Protein AF-I6QZ31-F1 (afdb_monomer_lite)

pLDDT: mean 91.62, std 3.55, range [73.88, 96.12]

Structure (mmCIF, N/CA/C/O backbone):
data_AF-I6QZ31-F1
#
_entry.id   AF-I6QZ31-F1
#
loop_
_atom_site.group_PDB
_atom_site.id
_atom_site.type_symbol
_atom_site.label_atom_id
_atom_site.label_alt_id
_atom_site.label_comp_id
_atom_site.label_asym_id
_atom_site.label_entity_id
_atom_site.label_seq_id
_atom_site.pdbx_PDB_ins_code
_atom_site.Cartn_x
_atom_site.Cartn_y
_atom_site.Cartn_z
_atom_si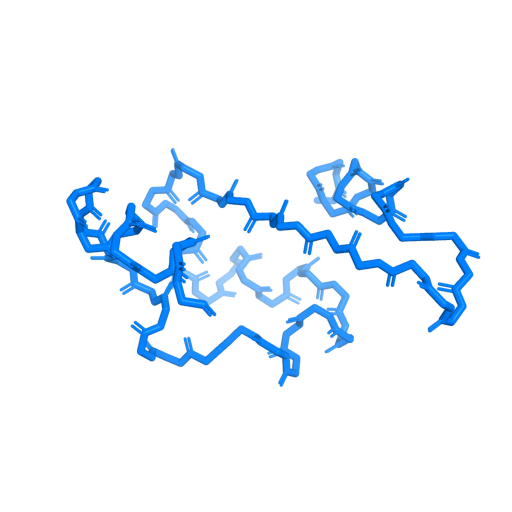te.occupancy
_atom_site.B_iso_or_equiv
_atom_site.auth_seq_id
_atom_site.auth_comp_id
_atom_site.auth_asym_id
_atom_site.auth_atom_id
_atom_site.pdbx_PDB_model_num
ATOM 1 N N . ARG A 1 1 ? 0.106 11.344 6.343 1.00 77.88 1 ARG A N 1
ATOM 2 C CA . ARG A 1 1 ? 1.212 11.963 5.574 1.00 77.88 1 ARG A CA 1
ATOM 3 C C . ARG A 1 1 ? 2.558 11.357 5.968 1.00 77.88 1 ARG A C 1
ATOM 5 O O . ARG A 1 1 ? 3.162 10.756 5.101 1.00 77.88 1 ARG A O 1
ATOM 12 N N . GLN A 1 2 ? 2.977 11.404 7.240 1.00 88.56 2 GLN A N 1
ATOM 13 C CA . GLN A 1 2 ? 4.238 10.777 7.687 1.00 88.56 2 GLN A CA 1
ATOM 14 C C . GLN A 1 2 ? 4.325 9.272 7.371 1.00 88.56 2 GLN A C 1
ATOM 16 O O . GLN A 1 2 ? 5.289 8.845 6.753 1.00 88.56 2 GLN A O 1
ATOM 21 N N . ALA A 1 3 ? 3.282 8.486 7.675 1.00 88.06 3 ALA A N 1
ATOM 22 C CA . ALA A 1 3 ? 3.265 7.052 7.355 1.00 88.06 3 ALA A CA 1
ATOM 23 C C . ALA A 1 3 ? 3.520 6.757 5.863 1.00 88.06 3 ALA A C 1
ATOM 25 O O . ALA A 1 3 ? 4.342 5.912 5.535 1.00 88.06 3 ALA A O 1
ATOM 26 N N . ALA A 1 4 ? 2.894 7.515 4.958 1.00 87.81 4 ALA A N 1
ATOM 27 C CA . ALA A 1 4 ? 3.121 7.380 3.518 1.00 87.81 4 ALA A CA 1
ATOM 28 C C . ALA A 1 4 ? 4.572 7.688 3.110 1.00 87.81 4 ALA A C 1
ATOM 30 O O . ALA A 1 4 ? 5.113 7.027 2.230 1.00 87.81 4 ALA A O 1
ATOM 31 N N . GLN A 1 5 ? 5.212 8.668 3.757 1.00 90.88 5 GLN A N 1
ATOM 32 C CA . GLN A 1 5 ? 6.620 8.985 3.505 1.00 90.88 5 GLN A CA 1
ATOM 33 C C . GLN A 1 5 ? 7.546 7.861 3.971 1.00 90.88 5 GLN A C 1
ATOM 35 O O . GLN A 1 5 ? 8.493 7.540 3.263 1.00 90.88 5 GLN A O 1
ATOM 40 N N . CYS A 1 6 ? 7.275 7.252 5.129 1.00 90.38 6 CYS A N 1
ATOM 41 C CA . CYS A 1 6 ? 8.059 6.116 5.617 1.00 90.38 6 CYS A CA 1
ATOM 42 C C . CYS A 1 6 ? 7.951 4.922 4.665 1.00 90.38 6 CYS A C 1
ATOM 44 O O . CYS A 1 6 ? 8.964 4.345 4.285 1.00 90.38 6 CYS A O 1
ATOM 46 N N . VAL A 1 7 ? 6.731 4.602 4.235 1.00 88.88 7 VAL A N 1
ATOM 47 C CA . VAL A 1 7 ? 6.460 3.479 3.331 1.00 88.88 7 VAL A CA 1
ATOM 48 C C . VAL A 1 7 ? 7.103 3.696 1.954 1.00 88.88 7 VAL A C 1
ATOM 50 O O . VAL A 1 7 ? 7.685 2.775 1.391 1.00 88.88 7 VAL A O 1
ATOM 53 N N . GLY A 1 8 ? 7.122 4.935 1.454 1.00 88.31 8 GLY A N 1
ATOM 54 C CA . GLY A 1 8 ? 7.806 5.282 0.206 1.00 88.31 8 GLY A CA 1
ATOM 55 C C . GLY A 1 8 ? 9.332 5.127 0.230 1.00 88.31 8 GLY A C 1
ATOM 56 O O . GLY A 1 8 ? 9.951 5.216 -0.822 1.00 88.31 8 GLY A O 1
ATOM 57 N N . ARG A 1 9 ? 9.960 4.885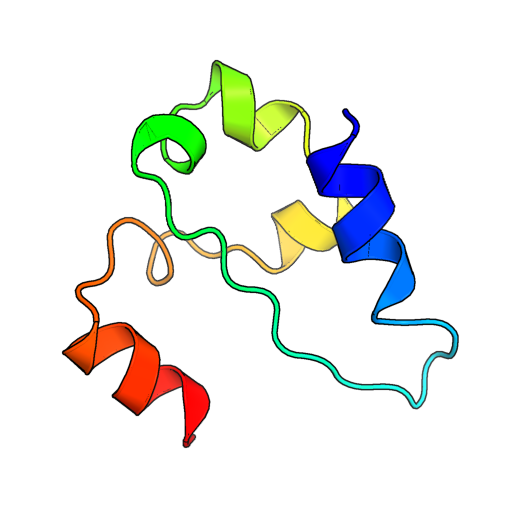 1.391 1.00 90.44 9 ARG A N 1
ATOM 58 C CA . ARG A 1 9 ? 11.408 4.612 1.480 1.00 90.44 9 ARG A CA 1
ATOM 59 C C . ARG A 1 9 ? 11.777 3.157 1.189 1.00 90.44 9 ARG A C 1
ATOM 61 O O . ARG A 1 9 ? 12.969 2.885 1.059 1.00 90.44 9 ARG A O 1
ATOM 68 N N . VAL A 1 10 ? 10.791 2.257 1.147 1.00 91.44 10 VAL A N 1
ATOM 69 C CA . VAL A 1 10 ? 10.994 0.807 0.984 1.00 91.44 10 VAL A CA 1
ATOM 70 C C . VAL A 1 10 ? 11.415 0.449 -0.444 1.00 91.44 10 VAL A C 1
ATOM 72 O O . VAL A 1 10 ? 12.233 -0.443 -0.614 1.00 91.44 10 VAL A O 1
ATOM 75 N N . ILE A 1 11 ? 10.910 1.162 -1.454 1.00 88.94 11 ILE A N 1
ATOM 76 C CA . ILE A 1 11 ? 11.221 0.928 -2.873 1.00 88.94 11 ILE A CA 1
ATOM 77 C C . ILE A 1 11 ? 12.005 2.131 -3.404 1.00 88.94 11 ILE A C 1
ATOM 79 O O . ILE A 1 11 ? 11.560 3.269 -3.243 1.00 88.94 11 ILE A O 1
ATOM 83 N N . ARG A 1 12 ? 13.166 1.902 -4.031 1.00 88.19 12 ARG A N 1
ATOM 84 C CA . ARG A 1 12 ? 14.032 2.962 -4.587 1.00 88.19 12 ARG A CA 1
ATOM 85 C C . ARG A 1 12 ? 14.315 2.794 -6.078 1.00 88.19 12 ARG A C 1
ATOM 87 O O . ARG A 1 12 ? 14.593 3.782 -6.751 1.00 88.19 12 ARG A O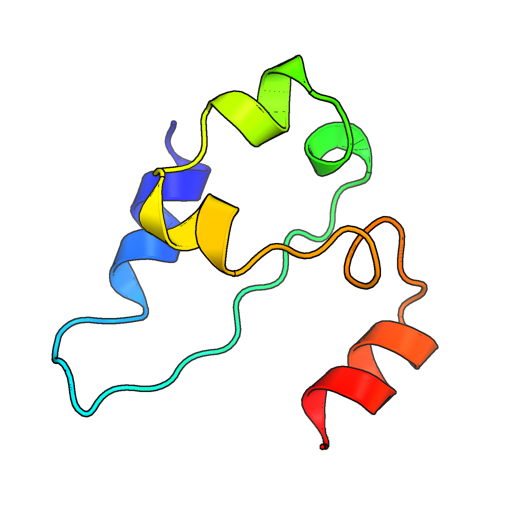 1
ATOM 94 N N . SER A 1 13 ? 14.226 1.572 -6.589 1.00 90.25 13 SER A N 1
ATOM 95 C CA . SER A 1 13 ? 14.446 1.200 -7.985 1.00 90.25 13 SER A CA 1
ATOM 96 C C . SER A 1 13 ? 13.307 0.324 -8.508 1.00 90.25 13 SER A C 1
ATOM 98 O O . SER A 1 13 ? 12.575 -0.292 -7.740 1.00 90.25 13 SER A O 1
ATOM 100 N N . LYS A 1 14 ? 13.179 0.222 -9.837 1.00 88.69 14 LYS A N 1
ATOM 101 C CA . LYS A 1 14 ? 12.207 -0.672 -10.494 1.00 88.69 14 LYS A CA 1
ATOM 102 C C . LYS A 1 14 ? 12.479 -2.159 -10.241 1.00 88.69 14 LYS A C 1
ATOM 104 O O . LYS A 1 14 ? 11.582 -2.965 -10.440 1.00 88.69 14 LYS A O 1
ATOM 109 N N . ALA A 1 15 ? 13.708 -2.507 -9.865 1.00 93.06 15 ALA A N 1
ATOM 110 C CA . ALA A 1 15 ? 14.098 -3.877 -9.537 1.00 93.06 15 ALA A CA 1
ATOM 111 C C . ALA A 1 15 ? 13.866 -4.231 -8.057 1.00 93.06 15 ALA A C 1
ATOM 113 O O . ALA A 1 15 ? 14.028 -5.389 -7.681 1.00 93.06 15 ALA A O 1
ATOM 114 N N . ASP A 1 16 ? 13.508 -3.253 -7.219 1.00 92.12 16 ASP A N 1
ATOM 115 C CA . ASP A 1 16 ? 13.263 -3.499 -5.803 1.00 92.12 16 ASP A CA 1
ATOM 116 C C . ASP A 1 16 ? 11.864 -4.086 -5.608 1.00 92.12 16 ASP A C 1
ATOM 118 O O . ASP A 1 16 ? 10.891 -3.647 -6.224 1.00 92.12 16 ASP A O 1
ATOM 122 N N . TYR A 1 17 ? 11.755 -5.021 -4.672 1.00 90.88 17 TYR A N 1
ATOM 123 C CA . TYR A 1 17 ? 10.483 -5.473 -4.127 1.00 90.88 17 TYR A CA 1
ATOM 124 C C . TYR A 1 17 ? 10.444 -5.169 -2.629 1.00 90.88 17 TYR A C 1
ATOM 126 O O . TYR A 1 17 ? 11.475 -5.026 -1.970 1.00 90.88 17 TYR A O 1
ATOM 134 N N . GLY A 1 18 ? 9.244 -5.059 -2.072 1.00 90.56 18 GLY A N 1
ATOM 135 C CA . GLY A 1 18 ? 9.089 -4.837 -0.644 1.00 90.56 18 GLY A CA 1
ATOM 136 C C . GLY A 1 18 ? 7.669 -5.086 -0.178 1.00 90.56 18 GLY A C 1
ATOM 137 O O . GLY A 1 18 ? 6.711 -4.839 -0.908 1.00 90.56 18 GLY A O 1
ATOM 138 N N . MET A 1 19 ? 7.546 -5.551 1.062 1.00 90.50 19 MET A N 1
ATOM 139 C CA . MET A 1 19 ? 6.265 -5.743 1.729 1.00 90.50 19 MET A CA 1
ATOM 140 C C . MET A 1 19 ? 6.006 -4.586 2.693 1.00 90.50 19 MET A C 1
ATOM 142 O O . MET A 1 19 ? 6.880 -4.181 3.460 1.00 90.50 19 MET A O 1
ATOM 146 N N . MET A 1 20 ? 4.791 -4.047 2.664 1.00 92.69 20 MET A N 1
ATOM 147 C CA . MET A 1 20 ? 4.378 -2.922 3.499 1.00 92.69 20 MET A CA 1
ATOM 148 C C . MET A 1 20 ? 3.115 -3.324 4.256 1.00 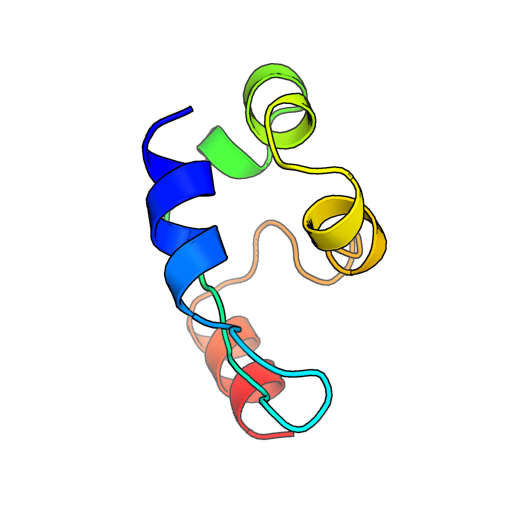92.69 20 MET A C 1
ATOM 150 O O . MET A 1 20 ? 2.111 -3.667 3.639 1.00 92.69 20 MET A O 1
ATOM 154 N N . ILE A 1 21 ? 3.153 -3.273 5.589 1.00 93.31 21 ILE A N 1
ATOM 155 C CA . ILE A 1 21 ? 2.031 -3.684 6.444 1.00 93.31 21 ILE A CA 1
ATOM 156 C C . ILE A 1 21 ? 1.505 -2.470 7.214 1.00 93.31 21 ILE A C 1
ATOM 158 O O . ILE A 1 21 ? 2.238 -1.826 7.964 1.00 93.31 21 ILE A O 1
ATOM 162 N N . PHE A 1 22 ? 0.213 -2.172 7.060 1.00 94.25 22 PHE A N 1
ATOM 163 C CA . PHE A 1 22 ? -0.482 -1.135 7.828 1.00 94.25 22 PHE A CA 1
ATOM 164 C C . PHE A 1 22 ? -1.234 -1.767 9.006 1.00 94.25 22 PHE A C 1
ATOM 166 O O . PHE A 1 22 ? -2.427 -2.047 8.920 1.00 94.25 22 PHE A O 1
ATOM 173 N N . ALA A 1 23 ? -0.538 -1.985 10.122 1.00 94.69 23 ALA A N 1
ATOM 174 C CA . ALA A 1 23 ? -1.049 -2.708 11.292 1.00 94.69 23 ALA A CA 1
ATOM 175 C C . ALA A 1 23 ? -1.971 -1.868 12.210 1.00 94.69 23 ALA A C 1
ATOM 177 O O . ALA A 1 23 ? -1.812 -1.852 13.428 1.00 94.69 23 ALA A O 1
ATOM 178 N N . ASP A 1 24 ? -2.924 -1.128 11.636 1.00 94.44 24 ASP A N 1
ATOM 179 C CA . ASP A 1 24 ? -3.920 -0.361 12.393 1.00 94.44 24 ASP A CA 1
ATOM 180 C C . ASP A 1 24 ? -5.243 -0.267 11.616 1.00 94.44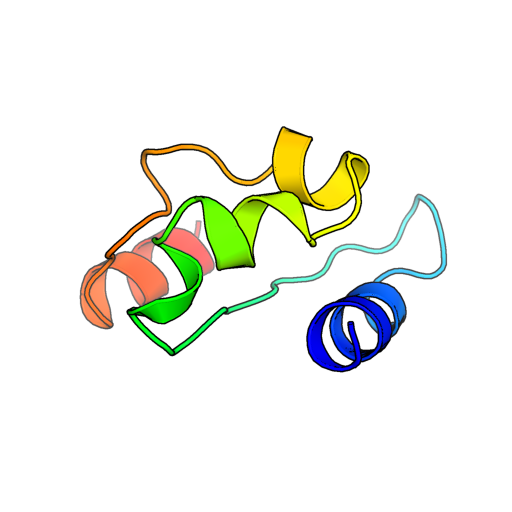 24 ASP A C 1
ATOM 182 O O . ASP A 1 24 ? -5.280 0.196 10.473 1.00 94.44 24 ASP A O 1
ATOM 186 N N . LYS A 1 25 ? -6.355 -0.645 12.264 1.00 93.31 25 LYS A N 1
ATOM 187 C CA . LYS A 1 25 ? -7.710 -0.667 11.677 1.00 93.31 25 LYS A CA 1
ATOM 188 C C . LYS A 1 25 ? -8.122 0.670 11.050 1.00 93.31 25 LYS A C 1
ATOM 190 O O . LYS A 1 25 ? -8.917 0.706 10.110 1.00 93.31 25 LYS A O 1
ATOM 195 N N . ARG A 1 26 ? -7.576 1.793 11.526 1.00 93.94 26 ARG A N 1
ATOM 196 C CA . ARG A 1 26 ? -7.865 3.131 10.989 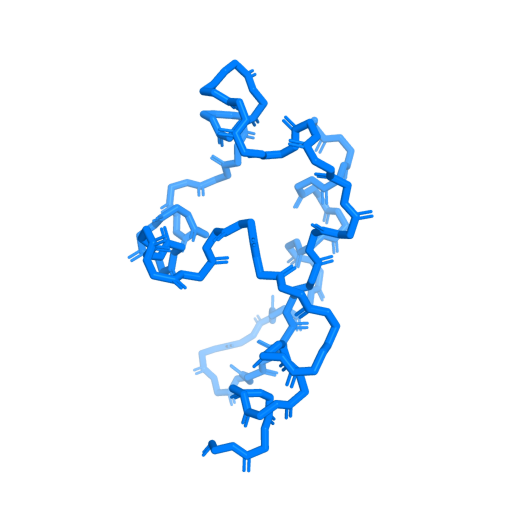1.00 93.94 26 ARG A CA 1
ATOM 197 C C . ARG A 1 26 ? -7.462 3.272 9.521 1.00 93.94 26 ARG A C 1
ATOM 199 O O . ARG A 1 26 ? -8.079 4.081 8.834 1.00 93.94 26 ARG A O 1
ATOM 206 N N . TYR A 1 27 ? -6.495 2.498 9.022 1.00 92.94 27 TYR A N 1
ATOM 207 C CA . TYR A 1 27 ? -6.097 2.530 7.609 1.00 92.94 27 TYR A CA 1
ATOM 208 C C . TYR A 1 27 ? -7.131 1.912 6.660 1.00 92.94 27 TYR A C 1
ATOM 210 O O . TYR A 1 27 ? -7.107 2.231 5.475 1.00 92.94 27 TYR A O 1
ATOM 218 N N . SER A 1 28 ? -8.098 1.133 7.164 1.00 92.75 28 SER A N 1
ATOM 219 C CA . SER A 1 28 ? -9.247 0.684 6.363 1.00 92.75 28 SER A CA 1
ATOM 220 C C . SER A 1 28 ? -10.239 1.815 6.070 1.00 92.75 28 SER A C 1
ATOM 222 O O . SER A 1 28 ? -11.063 1.690 5.164 1.00 92.75 28 SER A O 1
ATOM 224 N N . ARG A 1 29 ? -10.203 2.920 6.827 1.00 94.06 29 ARG A N 1
ATOM 225 C CA . ARG A 1 29 ? -11.128 4.039 6.627 1.00 94.06 29 ARG A CA 1
ATOM 226 C C . ARG A 1 29 ? -10.727 4.852 5.403 1.00 94.06 29 ARG A C 1
ATOM 228 O O . ARG A 1 29 ? -9.559 5.215 5.246 1.00 94.06 29 ARG A O 1
ATOM 235 N N . HIS A 1 30 ? -11.714 5.239 4.598 1.00 92.50 30 HIS A N 1
ATOM 236 C CA . HIS A 1 30 ? -11.488 6.018 3.381 1.00 92.50 30 HIS A CA 1
ATOM 237 C C . HIS A 1 30 ? -10.693 7.312 3.636 1.00 92.50 30 HIS A C 1
ATOM 239 O O . HIS A 1 30 ? -9.765 7.604 2.891 1.00 92.50 30 HIS A O 1
ATOM 245 N N . ASP A 1 31 ? -10.970 8.041 4.726 1.00 93.88 31 ASP A N 1
ATOM 246 C CA . ASP A 1 31 ? -10.295 9.308 5.062 1.00 93.88 31 ASP A CA 1
ATOM 247 C C . ASP A 1 31 ? -8.795 9.171 5.381 1.00 93.88 31 ASP A C 1
ATOM 249 O O . ASP A 1 31 ? -8.051 10.159 5.357 1.00 93.88 31 ASP A O 1
ATOM 253 N N . LYS A 1 32 ? -8.344 7.956 5.716 1.00 93.62 32 LYS A N 1
ATOM 254 C CA . LYS A 1 32 ? -6.929 7.634 5.932 1.00 93.62 32 LYS A CA 1
ATOM 255 C C . LYS A 1 32 ? -6.319 7.010 4.687 1.00 93.62 32 LYS A C 1
ATOM 257 O O . LYS A 1 32 ? -5.238 7.438 4.287 1.00 93.62 32 LYS A O 1
ATOM 262 N N . ARG A 1 33 ? -7.024 6.059 4.067 1.00 92.38 33 ARG A N 1
ATOM 263 C CA . ARG A 1 33 ? -6.583 5.353 2.860 1.00 92.38 33 ARG A CA 1
ATOM 264 C C . ARG A 1 33 ? -6.345 6.320 1.704 1.00 92.38 33 ARG A C 1
ATOM 266 O O . ARG A 1 33 ? -5.266 6.309 1.132 1.00 92.38 33 ARG A O 1
ATOM 273 N N . SER A 1 34 ? -7.265 7.251 1.450 1.00 93.06 34 SER A N 1
ATOM 274 C CA . SER A 1 34 ? -7.138 8.247 0.372 1.00 93.06 34 SER A CA 1
ATOM 275 C C . SER A 1 34 ? -5.935 9.191 0.511 1.00 93.06 34 SER A C 1
ATOM 277 O O . SER A 1 34 ? -5.596 9.901 -0.429 1.00 93.06 34 SER A O 1
ATOM 279 N N . LYS A 1 35 ? -5.264 9.208 1.672 1.00 93.00 35 LYS A N 1
ATOM 280 C CA . LYS A 1 35 ? -4.043 9.995 1.910 1.00 93.00 35 LYS A CA 1
ATOM 281 C C . LYS A 1 35 ? -2.762 9.257 1.515 1.00 93.00 35 LYS A C 1
ATOM 283 O O . LYS A 1 35 ? -1.678 9.822 1.690 1.00 93.00 35 LYS A O 1
ATOM 288 N N . LEU A 1 36 ? -2.861 8.006 1.067 1.00 92.75 36 LEU A N 1
ATOM 289 C CA . LEU A 1 36 ? -1.742 7.252 0.516 1.00 92.75 36 LEU A CA 1
ATOM 290 C C . LEU A 1 36 ? -1.492 7.669 -0.948 1.00 92.75 36 LEU A C 1
ATOM 292 O O . LEU A 1 36 ? -2.435 8.024 -1.652 1.00 92.75 36 LEU A O 1
ATOM 296 N N . PRO A 1 37 ? -0.234 7.648 -1.420 1.00 91.44 37 PRO A N 1
ATOM 297 C CA . PRO A 1 37 ? 0.098 7.870 -2.822 1.00 91.44 37 PRO A CA 1
ATOM 298 C C . PRO A 1 37 ? -0.644 6.905 -3.754 1.00 91.44 37 PRO A C 1
ATOM 300 O O . PRO A 1 37 ? -0.812 5.731 -3.424 1.00 91.44 37 PRO A O 1
ATOM 303 N N . GLY A 1 38 ? -1.015 7.381 -4.946 1.00 91.50 38 GLY A N 1
ATOM 304 C CA . GLY A 1 38 ? -1.789 6.601 -5.921 1.00 91.50 38 GLY A CA 1
ATOM 305 C C . GLY A 1 38 ? -1.155 5.261 -6.302 1.00 91.50 38 GLY A C 1
ATOM 306 O O . GLY A 1 38 ? -1.868 4.276 -6.430 1.00 91.50 38 GLY A O 1
ATOM 307 N N . TRP A 1 39 ? 0.177 5.190 -6.387 1.00 89.12 39 TRP A N 1
ATOM 308 C CA . TRP A 1 39 ? 0.889 3.945 -6.696 1.00 89.12 39 TRP A CA 1
ATOM 309 C C . TRP A 1 39 ? 0.796 2.894 -5.579 1.00 89.12 39 TRP A C 1
ATOM 311 O O . TRP A 1 39 ? 0.859 1.706 -5.863 1.00 89.12 39 TRP A O 1
ATOM 321 N N . ILE A 1 40 ? 0.635 3.298 -4.313 1.00 91.69 40 ILE A N 1
ATOM 322 C CA . ILE A 1 40 ? 0.361 2.349 -3.221 1.00 91.69 40 ILE A CA 1
ATOM 323 C C . ILE A 1 40 ? -1.093 1.898 -3.321 1.00 91.69 40 ILE A C 1
ATOM 325 O O . ILE A 1 40 ? -1.388 0.713 -3.218 1.00 91.69 40 ILE A O 1
ATOM 329 N N . LEU A 1 41 ? -2.006 2.848 -3.549 1.00 92.44 41 LEU A N 1
ATOM 330 C CA . LEU A 1 41 ? -3.437 2.570 -3.653 1.00 92.44 41 LEU A CA 1
ATOM 331 C C . LEU A 1 41 ? -3.781 1.633 -4.810 1.00 92.44 41 LEU A C 1
ATOM 333 O O . LEU A 1 41 ? -4.659 0.796 -4.644 1.00 92.44 41 LEU A O 1
ATOM 337 N N . SER A 1 42 ? -3.074 1.720 -5.938 1.00 92.75 42 SER A N 1
ATOM 338 C CA . SER A 1 42 ? -3.287 0.827 -7.082 1.00 92.75 42 SER A CA 1
ATOM 339 C C . SER A 1 42 ? -2.930 -0.634 -6.796 1.00 92.75 42 SER A C 1
ATOM 341 O O . SER A 1 42 ? -3.413 -1.507 -7.506 1.00 92.75 42 SER A O 1
ATOM 343 N N . HIS A 1 43 ? -2.105 -0.898 -5.776 1.00 91.38 43 HIS A N 1
ATOM 344 C CA . HIS A 1 43 ? -1.701 -2.246 -5.357 1.00 91.38 43 HIS A CA 1
ATOM 345 C C . HIS A 1 43 ? -2.360 -2.681 -4.032 1.00 91.38 43 HIS A C 1
ATOM 347 O O . HIS A 1 43 ? -2.172 -3.808 -3.574 1.00 91.38 43 HIS A O 1
ATOM 353 N N . LEU A 1 44 ? -3.146 -1.804 -3.398 1.00 92.69 44 LEU A N 1
ATOM 354 C CA . LEU A 1 44 ? -3.875 -2.102 -2.167 1.00 92.69 44 LEU A CA 1
ATOM 355 C C . LEU A 1 44 ? -5.294 -2.579 -2.498 1.00 92.69 44 LEU A C 1
ATOM 357 O O . LEU A 1 44 ? -6.259 -1.818 -2.417 1.00 92.69 44 LEU A O 1
ATOM 361 N N . HIS A 1 45 ? -5.402 -3.849 -2.880 1.00 92.06 45 HIS A N 1
ATOM 362 C CA . HIS A 1 45 ? -6.673 -4.497 -3.200 1.00 92.06 45 HIS A CA 1
ATOM 363 C C . HIS A 1 45 ? -7.568 -4.659 -1.966 1.00 92.06 45 HIS A C 1
ATOM 365 O O . HIS A 1 45 ? -7.077 -4.827 -0.850 1.00 92.06 45 HIS A O 1
ATOM 371 N N . ASP A 1 46 ? -8.890 -4.678 -2.168 1.00 90.94 46 ASP A N 1
ATOM 372 C CA . ASP A 1 46 ? -9.847 -4.834 -1.065 1.00 90.94 46 ASP A CA 1
ATOM 373 C C . ASP A 1 46 ? -9.702 -6.181 -0.333 1.00 90.94 46 ASP A C 1
ATOM 375 O O . ASP A 1 46 ? -9.939 -6.248 0.872 1.00 90.94 46 ASP A O 1
ATOM 379 N N . ALA A 1 47 ? -9.211 -7.222 -1.018 1.00 91.69 47 ALA A N 1
ATOM 380 C CA . ALA A 1 47 ? -8.866 -8.509 -0.412 1.00 91.69 47 ALA A CA 1
ATOM 381 C C . ALA A 1 47 ? -7.722 -8.416 0.618 1.00 91.69 47 ALA A C 1
ATOM 383 O O . ALA A 1 47 ? -7.609 -9.279 1.479 1.00 91.69 47 ALA A O 1
ATOM 384 N N . HIS A 1 48 ? -6.890 -7.370 0.563 1.00 92.44 48 HIS A N 1
ATOM 385 C CA . HIS A 1 48 ? -5.767 -7.154 1.484 1.00 92.44 48 HIS A CA 1
ATOM 386 C C . HIS A 1 48 ? -6.114 -6.202 2.642 1.00 92.44 48 HIS A C 1
ATOM 388 O O . HIS A 1 48 ? -5.227 -5.684 3.325 1.00 92.44 48 HIS A O 1
ATOM 394 N N . LEU A 1 49 ? -7.402 -5.939 2.873 1.00 93.62 49 LEU A N 1
ATOM 395 C CA . LEU A 1 49 ? -7.881 -5.069 3.945 1.00 93.62 49 LEU A CA 1
ATOM 396 C C . LEU A 1 49 ? -8.460 -5.878 5.100 1.00 93.62 49 LEU A C 1
ATOM 398 O O . LEU A 1 49 ? -9.085 -6.911 4.899 1.00 93.62 49 LEU A O 1
ATOM 402 N N . ASN A 1 50 ? -8.316 -5.350 6.320 1.00 93.62 50 ASN A N 1
ATOM 403 C CA . ASN A 1 50 ? -8.865 -5.950 7.545 1.00 93.62 50 ASN A CA 1
ATOM 404 C C . ASN A 1 50 ? -8.482 -7.428 7.742 1.00 93.62 50 ASN A C 1
ATOM 406 O O . ASN A 1 50 ? -9.255 -8.208 8.292 1.00 93.62 50 ASN A O 1
ATOM 410 N N . LEU A 1 51 ? -7.276 -7.791 7.310 1.00 94.88 51 LEU A N 1
ATOM 411 C CA . LEU A 1 51 ? -6.724 -9.124 7.494 1.00 94.88 51 LEU A CA 1
ATOM 412 C C . LEU A 1 51 ? -6.433 -9.400 8.972 1.00 94.88 51 LEU A C 1
ATOM 414 O O . LEU A 1 51 ? -5.976 -8.514 9.703 1.00 94.88 51 LEU A O 1
ATOM 418 N N . SER A 1 52 ? -6.646 -10.647 9.393 1.00 95.81 52 SER A N 1
ATOM 419 C CA . SER A 1 52 ? -6.051 -11.150 10.630 1.00 95.81 52 SER A CA 1
ATOM 420 C C . SER A 1 52 ? -4.543 -11.348 10.451 1.00 95.81 52 SER A C 1
ATOM 422 O O . SER A 1 52 ? -4.030 -11.398 9.329 1.00 95.81 52 SER A O 1
ATOM 424 N N . THR A 1 53 ? -3.821 -11.491 11.561 1.00 94.88 53 THR A N 1
ATOM 425 C CA . THR A 1 53 ? -2.378 -11.761 11.535 1.00 94.88 53 THR A CA 1
ATOM 426 C C . THR A 1 53 ? -2.052 -13.047 10.774 1.00 94.88 53 THR A C 1
ATOM 428 O O . THR A 1 53 ? -1.103 -13.059 9.993 1.00 94.88 53 THR A O 1
ATOM 431 N N . ASP A 1 54 ? -2.860 -14.098 10.930 1.00 96.12 54 ASP A N 1
ATOM 432 C CA . ASP A 1 54 ? -2.661 -15.375 10.235 1.00 96.12 54 ASP A CA 1
ATOM 433 C C . ASP A 1 54 ? -2.854 -15.251 8.718 1.00 96.12 54 ASP A C 1
ATOM 435 O O . ASP A 1 54 ? -2.039 -15.755 7.947 1.00 96.12 54 ASP A O 1
ATOM 439 N N . MET A 1 55 ? -3.885 -14.522 8.273 1.00 95.25 55 MET A N 1
ATOM 440 C CA . MET A 1 55 ? -4.106 -14.269 6.843 1.00 95.25 55 MET A CA 1
ATOM 441 C C . MET A 1 55 ? -2.970 -13.440 6.242 1.00 95.25 55 MET A C 1
ATOM 443 O O . MET A 1 55 ? -2.482 -13.748 5.157 1.00 95.25 55 MET A O 1
ATOM 447 N N . ALA A 1 56 ? -2.516 -12.410 6.963 1.00 94.44 56 ALA A N 1
ATOM 448 C CA . ALA A 1 56 ? -1.393 -11.588 6.532 1.00 94.44 56 ALA A CA 1
ATOM 449 C C . ALA A 1 56 ? -0.099 -12.411 6.408 1.00 94.44 56 ALA A C 1
ATOM 451 O O . ALA A 1 56 ? 0.654 -12.213 5.459 1.00 94.44 56 ALA A O 1
ATOM 452 N N . LEU A 1 57 ? 0.144 -13.352 7.328 1.00 95.12 57 LEU A N 1
ATOM 453 C CA . LEU A 1 57 ? 1.279 -14.278 7.263 1.00 95.12 57 LEU A CA 1
ATOM 454 C C . LEU A 1 57 ? 1.197 -15.233 6.073 1.00 95.12 57 LEU A C 1
ATOM 456 O O . LEU A 1 57 ? 2.230 -15.539 5.484 1.00 95.12 57 LEU A O 1
ATOM 460 N N . HIS A 1 58 ? 0.002 -15.714 5.735 1.00 94.56 58 HIS A N 1
ATOM 461 C CA . HIS A 1 58 ? -0.191 -16.574 4.572 1.00 94.56 58 HIS A CA 1
ATOM 462 C C . HIS A 1 58 ? 0.119 -15.818 3.273 1.00 94.56 58 HIS A C 1
ATOM 464 O O . HIS A 1 58 ? 0.967 -16.268 2.511 1.00 94.56 58 HIS A O 1
ATOM 470 N N . ILE A 1 59 ? -0.455 -14.622 3.099 1.00 92.50 59 ILE A N 1
ATOM 471 C CA . ILE A 1 59 ? -0.220 -13.756 1.929 1.00 92.50 59 ILE A CA 1
ATOM 472 C C . ILE A 1 59 ? 1.251 -13.335 1.814 1.00 92.50 59 ILE A C 1
ATOM 474 O O . ILE A 1 59 ? 1.763 -13.187 0.717 1.00 92.50 59 ILE A O 1
ATOM 478 N N . ALA A 1 60 ? 1.951 -13.133 2.935 1.00 91.81 60 ALA A N 1
ATOM 479 C CA . ALA A 1 60 ? 3.364 -12.743 2.928 1.00 91.81 60 ALA A CA 1
ATOM 480 C C . ALA A 1 60 ? 4.321 -13.837 2.426 1.00 91.81 60 ALA A C 1
ATOM 482 O O . ALA A 1 60 ? 5.481 -13.541 2.143 1.00 91.81 60 ALA A O 1
ATOM 483 N N . ARG A 1 61 ? 3.886 -15.101 2.463 1.00 90.50 61 ARG A N 1
ATOM 484 C CA . ARG A 1 61 ? 4.714 -16.272 2.145 1.00 90.50 61 ARG A CA 1
ATOM 485 C C . ARG A 1 61 ? 4.530 -16.765 0.716 1.00 90.50 61 ARG A C 1
ATOM 487 O O . ARG A 1 61 ? 5.388 -17.518 0.261 1.00 90.50 61 ARG A O 1
ATOM 494 N N . GLU A 1 62 ? 3.425 -16.397 0.079 1.00 73.88 62 GLU A N 1
ATOM 495 C CA . GLU A 1 62 ? 3.196 -16.617 -1.352 1.00 73.88 62 GLU A CA 1
ATOM 496 C C . GLU A 1 62 ? 3.906 -15.548 -2.189 1.00 73.88 62 GLU A C 1
ATOM 498 O O . GLU A 1 62 ? 4.461 -15.927 -3.244 1.00 73.88 62 GLU A O 1
#

InterPro domains:
  IPR006555 ATP-dependent helicase, C-terminal [PF13307] (2-40)
  IPR027417 P-loop containing nucleoside triphosphate hydrolase [G3DSA:3.40.50.300] (1-55)
  IPR045028 Helicase superfamily 1/2, DinG/Rad3-like [PTHR11472] (1-61)

Organism: NCBI:txid29689

Radius of gyration: 11.99 Å; chains: 1; bounding box: 26×29×23 Å

Foldseek 3Di:
DVLLVVVVVQDDDPPGDDDDDDPDLCCVDPVNVVPHDPVVVVVCDPVNHPDDPVRVVVVVVD

Sequence (62 aa):
RQAAQCVGRVIRSKADYGMMIFADKRYSRHDKRSKLPGWILSHLHDAHLNLSTDMALHIARE

Secondary structure (DSSP, 8-state):
-HHHHHHTTS--STT--------SGGGGSHHHHTTS-HHHHTT--GGGSS--HHHHHHHTT-